Protein AF-A0A8J5NX43-F1 (afdb_monomer_lite)

pLDDT: mean 79.62, std 10.94, range [37.47, 91.88]

Structure (mmCIF, N/CA/C/O backbone):
data_AF-A0A8J5NX43-F1
#
_entry.id   AF-A0A8J5NX43-F1
#
loop_
_atom_site.group_PDB
_atom_site.id
_atom_site.type_symbol
_atom_site.label_atom_id
_atom_site.label_alt_id
_atom_site.label_comp_id
_atom_site.label_asym_id
_atom_site.label_entity_id
_atom_site.label_seq_id
_atom_site.pdbx_PDB_ins_code
_atom_site.Cartn_x
_atom_site.Cartn_y
_atom_site.Cartn_z
_atom_site.occupancy
_atom_site.B_iso_or_equiv
_atom_site.auth_seq_id
_atom_site.auth_comp_id
_atom_site.auth_asym_id
_atom_site.auth_atom_id
_atom_site.pdbx_PDB_model_num
ATOM 1 N N . MET A 1 1 ? 2.832 -13.427 3.581 1.00 41.09 1 MET A N 1
ATOM 2 C CA . MET A 1 1 ? 4.099 -12.785 3.990 1.00 41.09 1 MET A CA 1
ATOM 3 C C . MET A 1 1 ? 3.907 -12.261 5.401 1.00 41.09 1 MET A C 1
ATOM 5 O O . MET A 1 1 ? 3.086 -11.372 5.586 1.00 41.09 1 MET A O 1
ATOM 9 N N . GLU A 1 2 ? 4.568 -12.857 6.391 1.00 37.47 2 GLU A N 1
ATOM 10 C CA . GLU A 1 2 ? 4.530 -12.364 7.774 1.00 37.47 2 GLU A CA 1
ATOM 11 C C . GLU A 1 2 ? 5.361 -11.079 7.890 1.00 37.47 2 GLU A C 1
ATOM 13 O O . GLU A 1 2 ? 6.464 -10.986 7.347 1.00 37.47 2 GLU A O 1
ATOM 18 N N . ILE A 1 3 ? 4.819 -10.060 8.555 1.00 51.72 3 ILE A N 1
ATOM 19 C CA . ILE A 1 3 ? 5.351 -8.694 8.499 1.00 51.72 3 ILE A CA 1
ATOM 20 C C . ILE A 1 3 ? 6.399 -8.468 9.603 1.00 51.72 3 ILE A C 1
ATOM 22 O O . ILE A 1 3 ? 6.153 -7.776 10.588 1.00 51.72 3 ILE A O 1
ATOM 26 N N . HIS A 1 4 ? 7.598 -9.025 9.434 1.00 51.19 4 HIS A N 1
ATOM 27 C CA . HIS A 1 4 ? 8.738 -8.815 10.338 1.00 51.19 4 HIS A CA 1
ATOM 28 C C . HIS A 1 4 ? 9.629 -7.663 9.837 1.00 51.19 4 HIS A C 1
ATOM 30 O O . HIS A 1 4 ? 10.668 -7.880 9.217 1.00 51.19 4 HIS A O 1
ATOM 36 N N . GLY A 1 5 ? 9.203 -6.412 10.057 1.00 64.56 5 GLY A N 1
ATOM 37 C CA . GLY A 1 5 ? 9.893 -5.219 9.544 1.00 64.56 5 GLY A CA 1
ATOM 38 C C . GLY A 1 5 ? 10.237 -4.181 10.616 1.00 64.56 5 GLY A C 1
ATOM 39 O O . GLY A 1 5 ? 9.455 -3.929 11.532 1.00 64.56 5 GLY A O 1
ATOM 40 N N . ARG A 1 6 ? 11.378 -3.491 10.459 1.00 66.12 6 ARG A N 1
ATOM 41 C CA . ARG A 1 6 ? 11.800 -2.368 11.330 1.00 66.12 6 ARG A CA 1
ATOM 42 C C . ARG A 1 6 ? 10.725 -1.274 11.444 1.00 66.12 6 ARG A C 1
ATOM 44 O O . ARG A 1 6 ? 10.571 -0.682 12.508 1.00 66.12 6 ARG A O 1
ATOM 51 N N . ASN A 1 7 ? 9.966 -1.036 10.370 1.00 78.00 7 ASN A N 1
ATOM 52 C CA . ASN A 1 7 ? 8.863 -0.072 10.346 1.00 78.00 7 ASN A CA 1
ATOM 53 C C . ASN A 1 7 ? 7.735 -0.454 11.324 1.00 78.00 7 ASN A C 1
ATOM 55 O O . ASN A 1 7 ? 7.305 0.382 12.120 1.00 78.00 7 ASN A O 1
ATOM 59 N N . VAL A 1 8 ? 7.325 -1.728 11.314 1.00 75.00 8 VAL A N 1
ATOM 60 C CA . VAL A 1 8 ? 6.289 -2.272 12.207 1.00 75.00 8 VAL A CA 1
ATOM 61 C C . VAL A 1 8 ? 6.719 -2.133 13.664 1.00 75.00 8 VAL A C 1
ATOM 63 O O . VAL A 1 8 ? 5.972 -1.578 14.465 1.00 75.00 8 VAL A O 1
ATOM 66 N N . ALA A 1 9 ? 7.950 -2.537 13.995 1.00 78.25 9 ALA A N 1
ATOM 67 C CA . ALA A 1 9 ? 8.476 -2.443 15.358 1.00 78.25 9 ALA A CA 1
ATOM 68 C C . ALA A 1 9 ? 8.508 -0.993 15.881 1.00 78.25 9 ALA A C 1
ATOM 70 O O . ALA A 1 9 ? 8.048 -0.709 16.986 1.00 78.25 9 ALA A O 1
ATOM 71 N N . GLN A 1 10 ? 8.982 -0.042 15.068 1.00 79.88 10 GLN A N 1
ATOM 72 C CA . GLN A 1 10 ? 9.001 1.375 15.449 1.00 79.88 10 GLN A CA 1
ATOM 73 C C . GLN A 1 10 ? 7.596 1.963 15.614 1.00 79.88 10 GLN A C 1
ATOM 75 O O . GLN A 1 10 ? 7.370 2.803 16.488 1.00 79.88 10 GLN A O 1
ATOM 80 N N . LYS A 1 11 ? 6.641 1.565 14.765 1.00 81.06 11 LYS A N 1
ATOM 81 C CA . LYS A 1 11 ? 5.255 2.026 14.884 1.00 81.06 11 LYS A CA 1
ATOM 82 C C . LYS A 1 11 ? 4.579 1.431 16.119 1.00 81.06 11 LYS A C 1
ATOM 84 O O . LYS A 1 11 ? 3.919 2.182 16.831 1.00 81.06 11 LYS A O 1
ATOM 89 N N . ALA A 1 12 ? 4.809 0.154 16.416 1.00 81.94 12 ALA A N 1
ATOM 90 C CA . ALA A 1 12 ? 4.313 -0.496 17.625 1.00 81.94 12 ALA A CA 1
ATOM 91 C C . ALA A 1 12 ? 4.809 0.210 18.898 1.00 81.94 12 ALA A C 1
ATOM 93 O O . ALA A 1 12 ? 4.002 0.514 19.772 1.00 81.94 12 ALA A O 1
ATOM 94 N N . GLY A 1 13 ? 6.095 0.579 18.965 1.00 82.00 13 GLY A N 1
ATOM 95 C CA . GLY A 1 13 ? 6.635 1.356 20.088 1.00 82.00 13 GLY A CA 1
ATOM 96 C C . GLY A 1 13 ? 5.940 2.712 20.282 1.00 82.00 13 GLY A C 1
ATOM 97 O O . GLY A 1 13 ? 5.603 3.082 21.405 1.00 82.00 13 GLY A O 1
ATOM 98 N N . ARG A 1 14 ? 5.645 3.429 19.188 1.00 84.38 14 ARG A N 1
ATOM 99 C CA . ARG A 1 14 ? 4.878 4.690 19.244 1.00 84.38 14 ARG A CA 1
ATOM 100 C C . ARG A 1 14 ? 3.437 4.488 19.714 1.00 84.38 14 ARG A C 1
ATOM 102 O O . ARG A 1 14 ? 2.940 5.295 20.489 1.00 84.38 14 ARG A O 1
ATOM 109 N N . ILE A 1 15 ? 2.776 3.422 19.261 1.00 83.75 15 ILE A N 1
ATOM 110 C CA . ILE A 1 15 ? 1.408 3.090 19.685 1.00 83.75 15 ILE A CA 1
ATOM 111 C C . ILE A 1 15 ? 1.380 2.763 21.184 1.00 83.75 15 ILE A C 1
ATOM 113 O O . ILE A 1 15 ? 0.523 3.277 21.898 1.00 83.75 15 ILE A O 1
ATOM 117 N N . ALA A 1 16 ? 2.343 1.979 21.676 1.00 85.88 16 ALA A N 1
ATOM 118 C CA . ALA A 1 16 ? 2.457 1.661 23.098 1.00 85.88 16 ALA A CA 1
ATOM 119 C C . ALA A 1 16 ? 2.648 2.924 23.954 1.00 85.88 16 ALA A C 1
ATOM 121 O O . ALA A 1 16 ? 1.914 3.124 24.918 1.00 85.88 16 ALA A O 1
ATOM 122 N N . ALA A 1 17 ? 3.568 3.815 23.565 1.00 85.75 17 ALA A N 1
ATOM 123 C CA . ALA A 1 17 ? 3.777 5.085 24.260 1.00 85.75 17 ALA A CA 1
ATOM 124 C C . ALA A 1 17 ? 2.507 5.956 24.280 1.00 85.75 17 ALA A C 1
ATOM 126 O O . ALA A 1 17 ? 2.161 6.500 25.326 1.00 85.75 17 ALA A O 1
ATOM 127 N N . ASN A 1 18 ? 1.778 6.035 23.160 1.00 85.44 18 ASN A N 1
ATOM 128 C CA . ASN A 1 18 ? 0.516 6.775 23.079 1.00 85.44 18 ASN A CA 1
ATOM 129 C C . ASN A 1 18 ? -0.552 6.226 24.030 1.00 85.44 18 ASN A C 1
ATOM 131 O O . ASN A 1 18 ? -1.237 7.015 24.671 1.00 85.44 18 ASN A O 1
ATOM 135 N N . HIS A 1 19 ? -0.684 4.904 24.163 1.00 85.19 19 HIS A N 1
ATOM 136 C CA . HIS A 1 19 ? -1.631 4.322 25.119 1.00 85.19 19 HIS A CA 1
ATOM 137 C C . HIS A 1 19 ? -1.213 4.542 26.580 1.00 85.19 19 HIS A C 1
ATOM 139 O O . HIS A 1 19 ? -2.083 4.677 27.433 1.00 85.19 19 HIS A O 1
ATOM 145 N N . ILE A 1 20 ? 0.090 4.626 26.877 1.00 87.81 20 ILE A N 1
ATOM 146 C CA . ILE A 1 20 ? 0.575 4.944 28.231 1.00 87.81 20 ILE A CA 1
ATOM 147 C C . ILE A 1 20 ? 0.186 6.376 28.626 1.00 87.81 20 ILE A C 1
ATOM 149 O O . ILE A 1 20 ? -0.305 6.593 29.730 1.00 87.81 20 ILE A O 1
ATOM 153 N N . VAL A 1 21 ? 0.389 7.353 27.735 1.00 91.88 21 VAL A N 1
ATOM 154 C CA . VAL A 1 21 ? 0.105 8.773 28.031 1.00 91.88 21 VAL A CA 1
ATOM 155 C C . VAL A 1 21 ? -1.360 9.162 27.812 1.00 91.88 21 VAL A C 1
ATOM 157 O O . VAL A 1 21 ? -1.819 10.155 28.368 1.00 91.88 21 VAL A O 1
ATOM 160 N N . ASN A 1 22 ? -2.098 8.398 27.003 1.00 86.50 22 ASN A N 1
ATOM 161 C CA . ASN A 1 22 ? -3.510 8.616 26.704 1.00 86.50 22 ASN A CA 1
ATOM 162 C C . ASN A 1 22 ? -4.272 7.275 26.609 1.00 86.50 22 ASN A C 1
ATOM 164 O O . ASN A 1 22 ? -4.549 6.795 25.504 1.00 86.50 22 ASN A O 1
ATOM 168 N N . PRO A 1 23 ? -4.652 6.676 27.752 1.00 77.81 23 PRO A N 1
ATOM 169 C CA . PRO A 1 23 ? -5.294 5.357 27.803 1.00 77.81 23 PRO A CA 1
ATOM 170 C C . PRO A 1 23 ? -6.650 5.262 27.084 1.00 77.81 23 PRO A C 1
ATOM 172 O O . PRO A 1 23 ? -7.088 4.165 26.753 1.00 77.81 23 PRO A O 1
ATOM 175 N N . GLY A 1 24 ? -7.314 6.397 26.828 1.00 80.19 24 GLY A N 1
ATOM 176 C CA . GLY A 1 24 ? -8.569 6.480 26.066 1.00 80.19 24 GLY A CA 1
ATOM 177 C C . GLY A 1 24 ? -8.393 6.880 24.596 1.00 80.19 24 GLY A C 1
ATOM 178 O O . GLY A 1 24 ? -9.377 7.145 23.905 1.00 80.19 24 GLY A O 1
ATOM 179 N N . GLY A 1 25 ? -7.151 6.990 24.114 1.00 77.12 25 GLY A N 1
ATOM 180 C CA . GLY A 1 25 ? -6.845 7.384 22.744 1.00 77.12 25 GLY A CA 1
ATOM 181 C C . GLY A 1 25 ? -7.311 6.356 21.713 1.00 77.12 25 GLY A C 1
ATOM 182 O O . GLY A 1 25 ? -7.273 5.149 21.942 1.00 77.12 25 GLY A O 1
ATOM 183 N N . LYS A 1 26 ? -7.727 6.829 20.533 1.00 75.12 26 LYS A N 1
ATOM 184 C CA . LYS A 1 26 ? -8.055 5.941 19.410 1.00 75.12 26 LYS A CA 1
ATOM 185 C C . LYS A 1 26 ? -6.794 5.219 18.937 1.00 75.12 26 LYS A C 1
ATOM 187 O O . LYS A 1 26 ? -5.765 5.854 18.708 1.00 75.12 26 LYS A O 1
ATOM 192 N N . THR A 1 27 ? -6.896 3.911 18.728 1.00 70.44 27 THR A N 1
ATOM 193 C CA . THR A 1 27 ? -5.813 3.122 18.140 1.00 70.44 27 THR A CA 1
ATOM 194 C C . THR A 1 27 ? -5.533 3.603 16.716 1.00 70.44 27 THR A C 1
ATOM 196 O O . THR A 1 27 ? -6.426 3.646 15.870 1.00 70.44 27 THR A O 1
ATOM 199 N N . GLU A 1 28 ? -4.284 3.976 16.436 1.00 71.56 28 GLU A N 1
ATOM 200 C CA . GLU A 1 28 ? -3.884 4.355 15.084 1.00 71.56 28 GLU A CA 1
ATOM 201 C C . GLU A 1 28 ? -3.716 3.115 14.201 1.00 71.56 28 GLU A C 1
ATOM 203 O O . GLU A 1 28 ? -2.790 2.321 14.387 1.00 71.56 28 GLU A O 1
ATOM 208 N N . HIS A 1 29 ? -4.553 3.004 13.172 1.00 72.75 29 HIS A N 1
ATOM 209 C CA . HIS A 1 29 ? -4.285 2.106 12.056 1.00 72.75 29 HIS A CA 1
ATOM 210 C C . HIS A 1 29 ? -3.061 2.594 11.275 1.00 72.75 29 HIS A C 1
ATOM 212 O O . HIS A 1 29 ? -2.875 3.794 11.050 1.00 72.75 29 HIS A O 1
ATOM 218 N N . PHE A 1 30 ? -2.213 1.661 10.846 1.00 79.44 30 PHE A N 1
ATOM 219 C CA . PHE A 1 30 ? -1.045 1.978 10.037 1.00 79.44 30 PHE A CA 1
ATOM 220 C C . PHE A 1 30 ? -0.915 1.015 8.864 1.00 79.44 30 PHE A C 1
ATOM 222 O O . PHE A 1 30 ? -1.269 -0.158 8.961 1.00 79.44 30 PHE A O 1
ATOM 229 N N . ILE A 1 31 ? -0.385 1.534 7.760 1.00 84.38 31 ILE A N 1
ATOM 230 C CA . ILE A 1 31 ? -0.067 0.747 6.576 1.00 84.38 31 ILE A CA 1
ATOM 231 C C . ILE A 1 31 ? 1.342 0.180 6.772 1.00 84.38 31 ILE A C 1
ATOM 233 O O . ILE A 1 31 ? 2.290 0.965 6.873 1.00 84.38 31 ILE A O 1
ATOM 237 N N . PRO A 1 32 ? 1.510 -1.148 6.873 1.00 84.25 32 PRO A N 1
ATOM 238 C CA . PRO A 1 32 ? 2.827 -1.737 7.040 1.00 84.25 32 PRO A CA 1
ATOM 239 C C . PRO A 1 32 ? 3.663 -1.522 5.781 1.00 84.25 32 PRO A C 1
ATOM 241 O O . PRO A 1 32 ? 3.159 -1.653 4.668 1.00 84.25 32 PRO A O 1
ATOM 244 N N . ILE A 1 33 ? 4.940 -1.192 5.976 1.00 84.75 33 ILE A N 1
ATOM 245 C CA . ILE A 1 33 ? 5.912 -0.961 4.904 1.00 84.75 33 ILE A CA 1
ATOM 246 C C . ILE A 1 33 ? 7.065 -1.951 5.048 1.00 84.75 33 ILE A C 1
ATOM 248 O O . ILE A 1 33 ? 7.608 -2.135 6.141 1.00 84.75 33 ILE A O 1
ATOM 252 N N . PHE A 1 34 ? 7.460 -2.545 3.927 1.00 83.50 34 PHE A N 1
ATOM 253 C CA . PHE A 1 34 ? 8.570 -3.479 3.822 1.00 83.50 34 PHE A CA 1
ATOM 254 C C . PHE A 1 34 ? 9.462 -3.133 2.625 1.00 83.50 34 PHE A C 1
ATOM 256 O O . PHE A 1 34 ? 8.991 -2.612 1.615 1.00 83.50 34 PHE A O 1
ATOM 263 N N . TRP A 1 35 ? 10.756 -3.433 2.730 1.00 81.50 35 TRP A N 1
ATOM 264 C CA . TRP A 1 35 ? 11.696 -3.332 1.619 1.00 81.50 35 TRP A CA 1
ATOM 265 C C . TRP A 1 35 ? 12.712 -4.472 1.668 1.00 81.50 35 TRP A C 1
ATOM 267 O O . TRP A 1 35 ? 13.053 -4.970 2.740 1.00 81.50 35 TRP A O 1
ATOM 277 N N . SER A 1 36 ? 13.216 -4.866 0.502 1.00 79.00 36 SER A N 1
ATOM 278 C CA . SER A 1 36 ? 14.300 -5.839 0.360 1.00 79.00 36 SER A CA 1
ATOM 279 C C . SER A 1 36 ? 15.224 -5.434 -0.786 1.00 79.00 36 SER A C 1
ATOM 281 O O . SER A 1 36 ? 14.785 -4.805 -1.746 1.00 79.00 36 SER A O 1
ATOM 283 N N . ALA A 1 37 ? 16.507 -5.787 -0.677 1.00 78.38 37 ALA A N 1
ATOM 284 C CA . ALA A 1 37 ? 17.544 -5.472 -1.664 1.00 78.38 37 ALA A CA 1
ATOM 285 C C . ALA A 1 37 ? 18.245 -6.723 -2.233 1.00 78.38 37 ALA A C 1
ATOM 287 O O . ALA A 1 37 ? 19.250 -6.606 -2.922 1.00 78.38 37 ALA A O 1
ATOM 288 N N . SER A 1 38 ? 17.739 -7.931 -1.951 1.00 65.56 38 SER A N 1
ATOM 289 C CA . SER A 1 38 ? 18.469 -9.180 -2.233 1.00 65.56 38 SER A CA 1
ATOM 290 C C . SER A 1 38 ? 18.556 -9.569 -3.718 1.00 65.56 38 SER A C 1
ATOM 292 O O . SER A 1 38 ? 19.350 -10.443 -4.055 1.00 65.56 38 SER A O 1
ATOM 294 N N . ARG A 1 39 ? 17.736 -8.981 -4.599 1.00 62.28 39 ARG A N 1
ATOM 295 C CA . ARG A 1 39 ? 17.764 -9.229 -6.060 1.00 62.28 39 ARG A CA 1
ATOM 296 C C . ARG A 1 39 ? 17.412 -7.983 -6.864 1.00 62.28 39 ARG A C 1
ATOM 298 O O . ARG A 1 39 ? 18.053 -7.684 -7.859 1.00 62.28 39 ARG A O 1
ATOM 305 N N . ALA A 1 40 ? 16.424 -7.241 -6.388 1.00 67.75 40 ALA A N 1
ATOM 306 C CA . ALA A 1 40 ? 16.090 -5.901 -6.837 1.00 67.75 40 ALA A CA 1
ATOM 307 C C . ALA A 1 40 ? 15.619 -5.092 -5.624 1.00 67.75 40 ALA A C 1
ATOM 309 O O . ALA A 1 40 ? 15.262 -5.685 -4.602 1.00 67.75 40 ALA A O 1
ATOM 310 N N . GLN A 1 41 ? 15.627 -3.759 -5.721 1.00 78.25 41 GLN A N 1
ATOM 311 C CA . GLN A 1 41 ? 15.090 -2.884 -4.676 1.00 78.25 41 GLN A CA 1
ATOM 312 C C . GLN A 1 41 ? 13.558 -2.974 -4.641 1.00 78.25 41 GLN A C 1
ATOM 314 O O . GLN A 1 41 ? 12.857 -2.118 -5.179 1.00 78.25 41 GLN A O 1
ATOM 319 N N . LEU A 1 42 ? 13.046 -4.038 -4.027 1.00 82.94 42 LEU A N 1
ATOM 320 C CA . LEU A 1 42 ? 11.622 -4.269 -3.848 1.00 82.94 42 LEU A CA 1
ATOM 321 C C . LEU A 1 42 ? 11.121 -3.418 -2.683 1.00 82.94 42 LEU A C 1
ATOM 323 O O . LEU A 1 42 ? 11.659 -3.495 -1.576 1.00 82.94 42 LEU A O 1
ATOM 327 N N . ARG A 1 43 ? 10.060 -2.650 -2.918 1.00 87.62 43 ARG A N 1
ATOM 328 C CA . ARG A 1 43 ? 9.338 -1.888 -1.893 1.00 87.62 43 ARG A CA 1
ATOM 329 C C . ARG A 1 43 ? 7.895 -2.357 -1.856 1.00 87.62 43 ARG A C 1
ATOM 331 O O . ARG A 1 43 ? 7.296 -2.561 -2.905 1.00 87.62 43 ARG A O 1
ATOM 338 N N . TYR A 1 44 ? 7.337 -2.514 -0.665 1.00 85.81 44 TYR A N 1
ATOM 339 C CA . TYR A 1 44 ? 5.996 -3.048 -0.460 1.00 85.81 44 TYR A CA 1
ATOM 340 C C . TYR A 1 44 ? 5.256 -2.259 0.623 1.00 85.81 44 TYR A C 1
ATOM 342 O O . TYR A 1 44 ? 5.847 -1.902 1.646 1.00 85.81 44 TYR A O 1
ATOM 350 N N . CYS A 1 45 ? 3.964 -2.006 0.417 1.00 86.69 45 CYS A N 1
ATOM 351 C CA . CYS A 1 45 ? 3.078 -1.434 1.424 1.00 86.69 45 CYS A CA 1
ATOM 352 C C . CYS A 1 45 ? 1.700 -2.112 1.436 1.00 86.69 45 CYS A C 1
ATOM 354 O O . CYS A 1 45 ? 1.210 -2.567 0.406 1.00 86.69 45 CYS A O 1
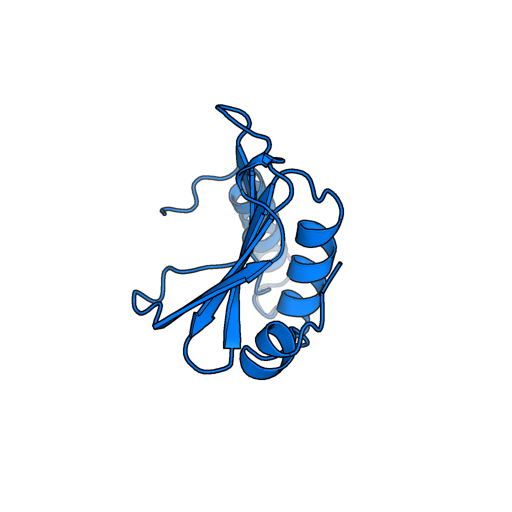ATOM 356 N N . GLY A 1 46 ? 1.069 -2.163 2.610 1.00 83.38 46 GLY A N 1
ATOM 357 C CA . GLY A 1 46 ? -0.264 -2.749 2.787 1.00 83.38 46 GLY A CA 1
ATOM 358 C C . GLY A 1 46 ? -0.237 -4.179 3.315 1.00 83.38 46 GLY A C 1
ATOM 359 O O . GLY A 1 46 ? 0.816 -4.745 3.601 1.00 83.38 46 GLY A O 1
ATOM 360 N N . ASN A 1 47 ? -1.410 -4.768 3.513 1.00 77.44 47 ASN A N 1
ATOM 361 C CA . ASN A 1 47 ? -1.529 -6.062 4.175 1.00 77.44 47 ASN A CA 1
ATOM 362 C C . ASN A 1 47 ? -2.396 -7.021 3.355 1.00 77.44 47 ASN A C 1
ATOM 364 O O . ASN A 1 47 ? -3.597 -6.812 3.224 1.00 77.44 47 ASN A O 1
ATOM 368 N N . THR A 1 48 ? -1.793 -8.106 2.866 1.00 63.97 48 THR A N 1
ATOM 369 C CA . THR A 1 48 ? -2.495 -9.191 2.166 1.00 63.97 48 THR A CA 1
ATOM 370 C C . THR A 1 48 ? -2.895 -10.349 3.088 1.00 63.97 48 THR A C 1
ATOM 372 O O . THR A 1 48 ? -3.243 -11.416 2.598 1.00 63.97 48 THR A O 1
ATOM 375 N N . MET A 1 49 ? -2.818 -10.202 4.419 1.00 56.28 49 MET A N 1
ATOM 376 C CA . MET A 1 49 ? -3.215 -11.253 5.373 1.00 56.28 49 MET A CA 1
ATOM 377 C C . MET A 1 49 ? -4.715 -11.582 5.350 1.00 56.28 49 MET A C 1
ATOM 379 O O . MET A 1 49 ? -5.125 -12.564 5.960 1.00 56.28 49 MET A O 1
ATOM 383 N N . ALA A 1 50 ? -5.532 -10.816 4.626 1.00 50.78 50 ALA A N 1
ATOM 384 C CA . ALA A 1 50 ? -6.813 -11.314 4.151 1.00 50.78 50 ALA A CA 1
ATOM 385 C C . ALA A 1 50 ? -6.527 -12.279 2.990 1.00 50.78 50 ALA A C 1
ATOM 387 O O . ALA A 1 50 ? -6.280 -11.841 1.874 1.00 50.78 50 ALA A O 1
ATOM 388 N N . SER A 1 51 ? -6.514 -13.578 3.283 1.00 49.09 51 SER A N 1
ATOM 389 C CA . SER A 1 51 ? -6.091 -14.730 2.465 1.00 49.09 51 SER A CA 1
ATOM 390 C C . SER A 1 51 ? -6.775 -14.916 1.098 1.00 49.09 51 SER A C 1
ATOM 392 O O . SER A 1 51 ? -6.676 -15.988 0.508 1.00 49.09 51 SER A O 1
ATOM 394 N N . VAL A 1 52 ? -7.484 -13.909 0.599 1.00 55.56 52 VAL A N 1
ATOM 395 C CA . VAL A 1 52 ? -8.234 -13.926 -0.652 1.00 55.56 52 VAL A CA 1
ATOM 396 C C . VAL A 1 52 ? -7.765 -12.727 -1.471 1.00 55.56 52 VAL A C 1
ATOM 398 O O . VAL A 1 52 ? -8.246 -11.607 -1.310 1.00 55.56 52 VAL A O 1
ATOM 401 N N . LEU A 1 53 ? -6.724 -12.963 -2.267 1.00 65.00 53 LEU A N 1
ATOM 402 C CA . LEU A 1 53 ? -6.310 -12.071 -3.341 1.00 65.00 53 LEU A CA 1
ATOM 403 C C . LEU A 1 53 ? -7.015 -12.543 -4.602 1.00 65.00 53 LEU A C 1
ATOM 405 O O . LEU A 1 53 ? -6.672 -13.599 -5.129 1.00 65.00 53 LEU A O 1
ATOM 409 N N . ASP A 1 54 ? -7.981 -11.767 -5.075 1.00 69.62 54 ASP A N 1
ATOM 410 C CA . ASP A 1 54 ? -8.735 -12.125 -6.277 1.00 69.62 54 ASP A CA 1
ATOM 411 C C . ASP A 1 54 ? -7.983 -11.696 -7.537 1.00 69.62 54 ASP A C 1
ATOM 413 O O . ASP A 1 54 ? -8.019 -12.371 -8.568 1.00 69.62 54 ASP A O 1
ATOM 417 N N . HIS A 1 55 ? -7.284 -10.556 -7.461 1.00 77.12 55 HIS A N 1
ATOM 418 C CA . HIS A 1 55 ? -6.747 -9.891 -8.640 1.00 77.12 55 HIS A CA 1
ATOM 419 C C . HIS A 1 55 ? -5.393 -9.217 -8.399 1.00 77.12 55 HIS A C 1
ATOM 421 O O . HIS A 1 55 ? -5.145 -8.585 -7.368 1.00 77.12 55 HIS A O 1
ATOM 427 N N . LEU A 1 56 ? -4.537 -9.306 -9.417 1.00 85.06 56 LEU A N 1
ATOM 428 C CA . LEU A 1 56 ? -3.253 -8.623 -9.509 1.00 85.06 56 LEU A CA 1
ATOM 429 C C . LEU A 1 56 ? -3.280 -7.692 -10.724 1.00 85.06 56 LEU A C 1
ATOM 431 O O . LEU A 1 56 ? -3.526 -8.149 -11.839 1.00 85.06 56 LEU A O 1
ATOM 435 N N . VAL A 1 57 ? -3.007 -6.404 -10.518 1.00 87.31 57 VAL A N 1
ATOM 436 C CA . VAL A 1 57 ? -2.819 -5.435 -11.609 1.00 87.31 57 VAL A CA 1
ATOM 437 C C . VAL A 1 57 ? -1.339 -5.085 -11.690 1.00 87.31 57 VAL A C 1
ATOM 439 O O . VAL A 1 57 ? -0.757 -4.628 -10.707 1.00 87.31 57 VAL A O 1
ATOM 442 N N . LEU A 1 58 ? -0.727 -5.328 -12.849 1.00 87.50 58 LEU A N 1
ATOM 443 C CA . LEU A 1 58 ? 0.678 -5.029 -13.115 1.00 87.50 58 LEU A CA 1
ATOM 444 C C . LEU A 1 58 ? 0.785 -3.811 -14.029 1.00 87.50 58 LEU A C 1
ATOM 446 O O . LEU A 1 58 ? 0.205 -3.789 -15.111 1.00 87.50 58 LEU A O 1
ATOM 450 N N . GLU A 1 59 ? 1.570 -2.829 -13.606 1.00 86.12 59 GLU A N 1
ATOM 451 C CA . GLU A 1 59 ? 1.944 -1.666 -14.401 1.00 86.12 59 GLU A CA 1
ATOM 452 C C . GLU A 1 59 ? 3.458 -1.682 -14.651 1.00 86.12 59 GLU A C 1
ATOM 454 O O . GLU A 1 59 ? 4.249 -1.799 -13.714 1.00 86.12 59 GLU A O 1
ATOM 459 N N . GLY A 1 60 ? 3.872 -1.517 -15.909 1.00 83.19 60 GLY A N 1
ATOM 460 C CA . GLY A 1 60 ? 5.279 -1.422 -16.302 1.00 83.19 60 GLY A CA 1
ATOM 461 C C . GLY A 1 60 ? 5.832 -2.689 -16.951 1.00 83.19 60 GLY A C 1
ATOM 462 O O . GLY A 1 60 ? 5.086 -3.517 -17.469 1.00 83.19 60 GLY A O 1
ATOM 463 N N . ASN A 1 61 ? 7.161 -2.812 -16.957 1.00 77.81 61 ASN A N 1
ATOM 464 C CA . ASN A 1 61 ? 7.871 -3.875 -17.664 1.00 77.81 61 ASN A CA 1
ATOM 465 C C . ASN A 1 61 ? 8.752 -4.680 -16.700 1.00 77.81 61 ASN A C 1
ATOM 467 O O . ASN A 1 61 ? 9.617 -4.128 -16.016 1.00 77.81 61 ASN A O 1
ATOM 471 N N . LEU A 1 62 ? 8.550 -6.000 -16.689 1.00 74.31 62 LEU A N 1
ATOM 472 C CA . LEU A 1 62 ? 9.359 -6.947 -15.920 1.00 74.31 62 LEU A CA 1
ATOM 473 C C . LEU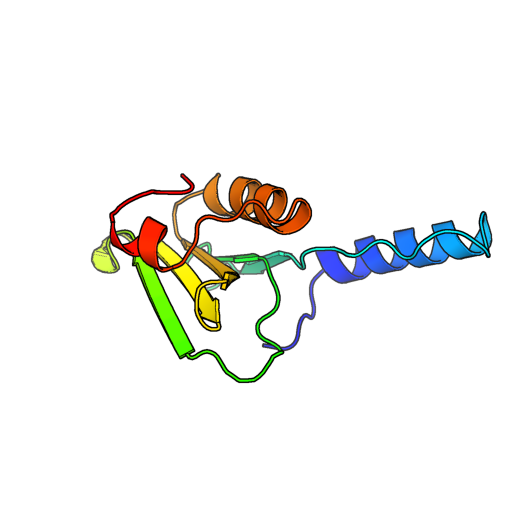 A 1 62 ? 10.822 -6.965 -16.383 1.00 74.31 62 LEU A C 1
ATOM 475 O O . LEU A 1 62 ? 11.710 -7.107 -15.547 1.00 74.31 62 LEU A O 1
ATOM 479 N N . ALA A 1 63 ? 11.081 -6.781 -17.683 1.00 77.75 63 ALA A N 1
ATOM 480 C CA . ALA A 1 63 ? 12.435 -6.809 -18.236 1.00 77.75 63 ALA A CA 1
ATOM 481 C C . ALA A 1 63 ? 13.304 -5.646 -17.725 1.00 77.75 63 ALA A C 1
ATOM 483 O O . ALA A 1 63 ? 14.497 -5.822 -17.491 1.00 77.75 63 ALA A O 1
ATOM 484 N N . ASP A 1 64 ? 12.690 -4.486 -17.478 1.00 77.69 64 ASP A N 1
ATOM 485 C CA . ASP A 1 64 ? 13.393 -3.268 -17.060 1.00 77.69 64 ASP A CA 1
ATOM 486 C C . ASP A 1 64 ? 13.463 -3.101 -15.533 1.00 77.69 64 ASP A C 1
ATOM 488 O O . ASP A 1 64 ? 13.964 -2.088 -15.045 1.00 77.69 64 ASP A O 1
ATOM 492 N N . ASN A 1 65 ? 12.928 -4.057 -14.755 1.00 73.50 65 ASN A N 1
ATOM 493 C CA . ASN A 1 65 ? 12.753 -3.954 -13.297 1.00 73.50 65 ASN A CA 1
ATOM 494 C C . ASN A 1 65 ? 12.032 -2.665 -12.840 1.00 73.50 65 ASN A C 1
ATOM 496 O O . ASN A 1 65 ? 12.200 -2.232 -11.699 1.00 73.50 65 ASN A O 1
ATOM 500 N N . LYS A 1 66 ? 11.229 -2.057 -13.722 1.00 83.81 66 LYS A N 1
ATOM 501 C CA . LYS A 1 66 ? 10.421 -0.858 -13.467 1.00 83.81 66 LYS A CA 1
ATOM 502 C C . LYS A 1 66 ? 8.957 -1.253 -13.490 1.00 83.81 66 LYS A C 1
ATOM 504 O O . LYS A 1 66 ? 8.291 -1.152 -14.523 1.00 83.81 66 LYS A O 1
ATOM 509 N N . LEU A 1 67 ? 8.474 -1.723 -12.348 1.00 85.88 67 LEU A N 1
ATOM 510 C CA . LEU A 1 67 ? 7.126 -2.258 -12.226 1.00 85.88 67 LEU A CA 1
ATOM 511 C C . LEU A 1 67 ? 6.448 -1.811 -10.943 1.00 85.88 67 LEU A C 1
ATOM 513 O O . LEU A 1 67 ? 7.100 -1.564 -9.925 1.00 85.88 67 LEU A O 1
ATOM 517 N N . VAL A 1 68 ? 5.125 -1.785 -11.001 1.00 89.06 68 VAL A N 1
ATOM 518 C CA . VAL A 1 68 ? 4.239 -1.670 -9.852 1.00 89.06 68 VAL A CA 1
ATOM 519 C C . VAL A 1 68 ? 3.205 -2.787 -9.942 1.00 89.06 68 VAL A C 1
ATOM 521 O O . VAL A 1 68 ? 2.636 -3.046 -10.997 1.00 89.06 68 VAL A O 1
ATOM 524 N N . ALA A 1 69 ? 2.989 -3.474 -8.835 1.00 88.69 69 ALA A N 1
ATOM 525 C CA . ALA A 1 69 ? 2.067 -4.579 -8.683 1.00 88.69 69 ALA A CA 1
ATOM 526 C C . ALA A 1 69 ? 1.052 -4.209 -7.605 1.00 88.69 69 ALA A C 1
ATOM 528 O O . ALA A 1 69 ? 1.407 -4.079 -6.433 1.00 88.69 69 ALA A O 1
ATOM 529 N N . TYR A 1 70 ? -0.203 -4.033 -8.001 1.00 88.88 70 TYR A N 1
ATOM 530 C CA . TYR A 1 70 ? -1.307 -3.735 -7.099 1.00 88.88 70 TYR A CA 1
ATOM 531 C C . TYR A 1 70 ? -2.076 -5.011 -6.787 1.00 88.88 70 TYR A C 1
ATOM 533 O O . TYR A 1 70 ? -2.605 -5.683 -7.674 1.00 88.88 70 TYR A O 1
ATOM 541 N N . TYR A 1 71 ? -2.150 -5.325 -5.503 1.00 88.19 71 TYR A N 1
ATOM 542 C CA . TYR A 1 71 ? -2.905 -6.442 -4.968 1.00 88.19 71 TYR A CA 1
ATOM 543 C C . TYR A 1 71 ? -4.306 -5.958 -4.614 1.00 88.19 71 TYR A C 1
ATOM 545 O O . TYR A 1 71 ? -4.463 -5.083 -3.756 1.00 88.19 71 TYR A O 1
ATOM 553 N N . CYS A 1 72 ? -5.313 -6.519 -5.278 1.00 86.38 72 CYS A N 1
ATOM 554 C CA . CYS A 1 72 ? -6.698 -6.097 -5.135 1.00 86.38 72 CYS A CA 1
ATOM 555 C C . CYS A 1 72 ? -7.562 -7.225 -4.569 1.00 86.38 72 CYS A C 1
ATOM 557 O O . CYS A 1 72 ? -7.410 -8.392 -4.938 1.00 86.38 72 CYS A O 1
ATOM 559 N N . LYS A 1 73 ? -8.500 -6.838 -3.708 1.00 86.00 73 LYS A N 1
ATOM 560 C CA . LYS A 1 73 ? -9.652 -7.643 -3.314 1.00 86.00 73 LYS A CA 1
ATOM 561 C C . LYS A 1 73 ? -10.894 -6.950 -3.863 1.00 86.00 73 LYS A C 1
ATOM 563 O O . LYS A 1 73 ? -11.112 -5.776 -3.554 1.00 86.00 73 LYS A O 1
ATOM 568 N N . ASP A 1 74 ? -11.655 -7.638 -4.706 1.00 85.75 74 ASP A N 1
ATOM 569 C CA . ASP A 1 74 ? -12.738 -7.038 -5.496 1.00 85.75 74 ASP A CA 1
ATOM 570 C C . ASP A 1 74 ? -12.274 -5.783 -6.276 1.00 85.75 74 ASP A C 1
ATOM 572 O O . ASP A 1 74 ? -11.451 -5.884 -7.191 1.00 85.75 74 ASP A O 1
ATOM 576 N N . GLU A 1 75 ? -12.778 -4.595 -5.918 1.00 87.88 75 GLU A N 1
ATOM 577 C CA . GLU A 1 75 ? -12.378 -3.292 -6.477 1.00 87.88 75 GLU A CA 1
ATOM 578 C C . GLU A 1 75 ? -11.384 -2.517 -5.595 1.00 87.88 75 GLU A C 1
ATOM 580 O O . GLU A 1 75 ? -10.931 -1.443 -5.986 1.00 87.88 75 GLU A O 1
ATOM 585 N N . THR A 1 76 ? -11.018 -3.042 -4.421 1.00 86.31 76 THR A N 1
ATOM 586 C CA . THR A 1 76 ? -10.189 -2.335 -3.435 1.00 86.31 76 THR A CA 1
ATOM 587 C C . THR A 1 76 ? -8.736 -2.791 -3.477 1.00 86.31 76 THR A C 1
ATOM 589 O O . THR A 1 76 ? -8.441 -3.981 -3.359 1.00 86.31 76 THR A O 1
ATOM 592 N N . VAL A 1 77 ? -7.804 -1.839 -3.555 1.00 88.31 77 VAL A N 1
ATOM 593 C CA . VAL A 1 77 ? -6.366 -2.119 -3.443 1.00 88.31 77 VAL A CA 1
ATOM 594 C C . VAL A 1 77 ? -5.983 -2.305 -1.975 1.00 88.31 77 VAL A C 1
ATOM 596 O O . VAL A 1 77 ? -6.061 -1.369 -1.180 1.00 88.31 77 VAL A O 1
ATOM 599 N N . VAL A 1 78 ? -5.537 -3.509 -1.618 1.00 87.12 78 VAL A N 1
ATOM 600 C CA . VAL A 1 78 ? -5.177 -3.888 -0.237 1.00 87.12 78 VAL A CA 1
ATOM 601 C C . VAL A 1 78 ? -3.671 -3.855 0.020 1.00 87.12 78 VAL A C 1
ATOM 603 O O . VAL A 1 78 ? -3.231 -3.708 1.165 1.00 87.12 78 VAL A O 1
ATOM 606 N N . ALA A 1 79 ? -2.870 -3.982 -1.039 1.00 88.00 79 ALA A N 1
ATOM 607 C CA . ALA A 1 79 ? -1.423 -3.863 -0.969 1.00 88.00 79 ALA A CA 1
ATOM 608 C C . ALA A 1 79 ? -0.817 -3.473 -2.320 1.00 88.00 79 ALA A C 1
ATOM 610 O O . ALA A 1 79 ? -1.447 -3.593 -3.369 1.00 88.00 79 ALA A O 1
ATOM 611 N N . MET A 1 80 ? 0.433 -3.023 -2.294 1.00 89.81 80 MET A N 1
ATOM 612 C CA . MET A 1 80 ? 1.206 -2.708 -3.487 1.00 89.81 80 MET A CA 1
ATOM 613 C C . MET A 1 80 ? 2.671 -3.112 -3.298 1.00 89.81 80 MET A C 1
ATOM 615 O O . MET A 1 80 ? 3.237 -2.913 -2.223 1.00 89.81 80 MET A O 1
ATOM 619 N N . ALA A 1 81 ? 3.286 -3.656 -4.349 1.00 88.50 81 ALA A N 1
ATOM 620 C CA . ALA A 1 81 ? 4.729 -3.846 -4.465 1.00 88.50 81 ALA A CA 1
ATOM 621 C C . ALA A 1 81 ? 5.278 -3.088 -5.679 1.00 88.50 81 ALA A C 1
ATOM 623 O O . ALA A 1 81 ? 4.641 -3.056 -6.721 1.00 88.50 81 ALA A O 1
ATOM 624 N N . ASN A 1 82 ? 6.471 -2.509 -5.591 1.00 88.12 82 ASN A N 1
ATOM 625 C CA . ASN A 1 82 ? 7.152 -1.937 -6.750 1.00 88.12 82 ASN A CA 1
ATOM 626 C C . ASN A 1 82 ? 8.638 -2.266 -6.760 1.00 88.12 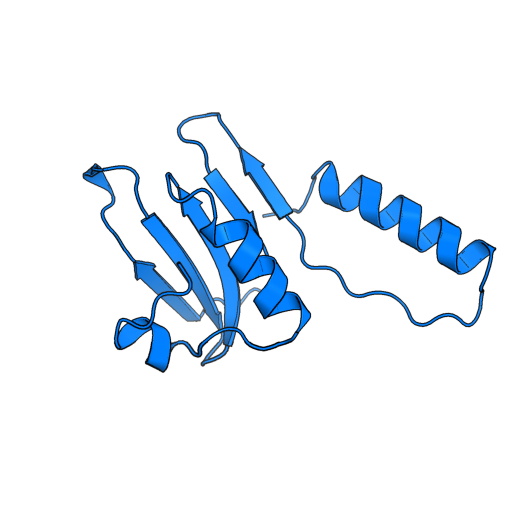82 ASN A C 1
ATOM 628 O O . ASN A 1 82 ? 9.245 -2.561 -5.727 1.00 88.12 82 ASN A O 1
ATOM 632 N N . MET A 1 83 ? 9.205 -2.161 -7.956 1.00 86.06 83 MET A N 1
ATOM 633 C CA . MET A 1 83 ? 10.636 -2.179 -8.217 1.00 86.06 83 MET A CA 1
ATOM 634 C C . MET A 1 83 ? 10.956 -1.010 -9.152 1.00 86.06 83 MET A C 1
ATOM 636 O O . MET A 1 83 ? 10.198 -0.735 -10.083 1.00 86.06 83 MET A O 1
ATOM 640 N N . GLY A 1 84 ? 12.043 -0.285 -8.878 1.00 79.44 84 GLY A N 1
ATOM 641 C CA . GLY A 1 84 ? 12.528 0.788 -9.757 1.00 79.44 84 GLY A CA 1
ATOM 642 C C . GLY A 1 84 ? 11.605 2.011 -9.894 1.00 79.44 84 GLY A C 1
ATOM 643 O O . GLY A 1 84 ? 11.801 2.805 -10.812 1.00 79.44 84 GLY A O 1
ATOM 644 N N . ARG A 1 85 ? 10.603 2.170 -9.011 1.00 79.88 85 ARG A N 1
ATOM 645 C CA . ARG A 1 85 ? 9.680 3.322 -8.958 1.00 79.88 85 ARG A CA 1
ATOM 646 C C . ARG A 1 85 ? 9.645 3.935 -7.556 1.00 79.88 85 ARG A C 1
ATOM 648 O O . ARG A 1 85 ? 8.730 3.699 -6.769 1.00 79.88 85 ARG A O 1
ATOM 655 N N . ASP A 1 86 ? 10.663 4.735 -7.248 1.00 72.50 86 ASP A N 1
ATOM 656 C CA . ASP A 1 86 ? 10.991 5.173 -5.885 1.00 72.50 86 ASP A CA 1
ATOM 657 C C . ASP A 1 86 ? 9.854 5.864 -5.115 1.00 72.50 86 ASP A C 1
ATOM 659 O O . ASP A 1 86 ? 9.729 5.661 -3.903 1.00 72.50 86 ASP A O 1
ATOM 663 N N . VAL A 1 87 ? 9.010 6.648 -5.792 1.00 83.19 87 VAL A N 1
ATOM 664 C CA . VAL A 1 87 ? 7.935 7.428 -5.148 1.00 83.19 87 VAL A CA 1
ATOM 665 C C . VAL A 1 87 ? 6.621 6.655 -4.987 1.00 83.19 87 VAL A C 1
ATOM 667 O O . VAL A 1 87 ? 5.828 6.984 -4.101 1.00 83.19 87 VAL A O 1
ATOM 670 N N . ALA A 1 88 ? 6.433 5.571 -5.750 1.00 85.81 88 ALA A N 1
ATOM 671 C CA . ALA A 1 88 ? 5.173 4.830 -5.823 1.00 85.81 88 ALA A CA 1
ATOM 672 C C . ALA A 1 88 ? 4.741 4.277 -4.457 1.00 85.81 88 ALA A C 1
ATOM 674 O O . ALA A 1 88 ? 3.562 4.322 -4.099 1.00 85.81 88 ALA A O 1
ATOM 675 N N . MET A 1 89 ? 5.699 3.777 -3.664 1.00 87.25 89 MET A N 1
ATOM 676 C CA . MET A 1 89 ? 5.435 3.229 -2.325 1.00 87.25 89 MET A CA 1
ATOM 677 C C . MET A 1 89 ? 4.921 4.300 -1.367 1.00 87.25 89 MET A C 1
ATOM 679 O O . MET A 1 89 ? 3.934 4.072 -0.669 1.00 87.25 89 MET A O 1
ATOM 683 N N . SER A 1 90 ? 5.576 5.460 -1.334 1.00 85.75 90 SER A N 1
ATOM 684 C CA . SER A 1 90 ? 5.228 6.546 -0.416 1.00 85.75 90 SER A CA 1
ATOM 685 C C . SER A 1 90 ? 3.866 7.151 -0.757 1.00 85.75 90 SER A C 1
ATOM 687 O O . SER A 1 90 ? 3.056 7.364 0.145 1.00 85.75 90 SER A O 1
ATOM 689 N N . GLN A 1 91 ? 3.582 7.360 -2.048 1.00 88.88 91 GLN A N 1
ATOM 690 C CA . GLN A 1 91 ? 2.277 7.840 -2.517 1.00 88.88 91 GLN A CA 1
ATOM 691 C C . GLN A 1 91 ? 1.168 6.832 -2.204 1.00 88.88 91 GLN A C 1
ATOM 693 O O . GLN A 1 91 ? 0.169 7.194 -1.583 1.00 88.88 91 GLN A O 1
ATOM 698 N N . SER A 1 92 ? 1.375 5.555 -2.539 1.00 88.56 92 SER A N 1
ATOM 699 C CA . SER A 1 92 ? 0.380 4.506 -2.283 1.00 88.56 92 SER A CA 1
ATOM 700 C C . SER A 1 92 ? 0.123 4.320 -0.789 1.00 88.56 92 SER A C 1
ATOM 702 O O . SER A 1 92 ? -1.025 4.226 -0.375 1.00 88.56 92 SER A O 1
ATOM 704 N N . ALA A 1 93 ? 1.161 4.347 0.055 1.00 86.69 93 ALA A N 1
ATOM 705 C CA . ALA A 1 93 ? 0.989 4.266 1.506 1.00 86.69 93 ALA A CA 1
ATOM 706 C C . ALA A 1 93 ? 0.184 5.456 2.065 1.00 86.69 93 ALA A C 1
ATOM 708 O O . ALA A 1 93 ? -0.629 5.278 2.975 1.00 86.69 93 ALA A O 1
ATOM 709 N N . GLY A 1 94 ? 0.379 6.658 1.512 1.00 87.81 94 GLY A N 1
ATOM 710 C CA . GLY A 1 94 ? -0.409 7.843 1.851 1.00 87.81 94 GLY A CA 1
ATOM 711 C C . GLY A 1 94 ? -1.876 7.703 1.446 1.00 87.81 94 GLY A C 1
ATOM 712 O O . GLY A 1 94 ? -2.758 7.896 2.280 1.00 87.81 94 GLY A O 1
ATOM 713 N N . LEU A 1 95 ? -2.136 7.307 0.198 1.00 88.75 95 LEU A N 1
ATOM 714 C CA . LEU A 1 95 ? -3.488 7.098 -0.327 1.00 88.75 95 LEU A CA 1
ATOM 715 C C . LEU A 1 95 ? -4.230 5.974 0.403 1.00 88.75 95 LEU A C 1
ATOM 717 O O . LEU A 1 95 ? -5.402 6.142 0.737 1.00 88.75 95 LEU A O 1
ATOM 721 N N . MET A 1 96 ? -3.547 4.873 0.727 1.00 87.50 96 MET A N 1
ATOM 722 C CA . MET A 1 96 ? -4.097 3.786 1.544 1.00 87.50 96 MET A CA 1
ATOM 723 C C . MET A 1 96 ? -4.473 4.275 2.946 1.00 87.50 96 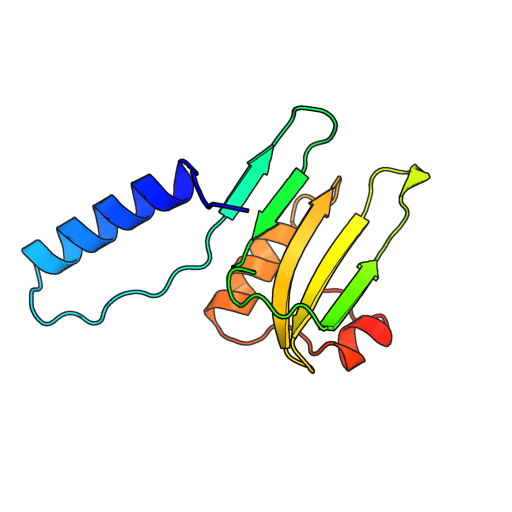MET A C 1
ATOM 725 O O . MET A 1 96 ? -5.522 3.906 3.460 1.00 87.50 96 MET A O 1
ATOM 729 N N . ARG A 1 97 ? -3.670 5.156 3.561 1.00 84.88 97 ARG A N 1
ATOM 730 C CA . ARG A 1 97 ? -3.979 5.717 4.888 1.00 84.88 97 ARG A CA 1
ATOM 731 C C . ARG A 1 97 ? -5.261 6.554 4.895 1.00 84.88 97 ARG A C 1
ATOM 733 O O . ARG A 1 97 ? -5.938 6.602 5.918 1.00 84.88 97 ARG A O 1
ATOM 740 N N . VAL A 1 98 ? -5.576 7.224 3.788 1.00 88.44 98 VAL A N 1
ATOM 741 C CA . VAL A 1 98 ? -6.778 8.065 3.653 1.00 88.44 98 VAL A CA 1
ATOM 742 C C . VAL A 1 98 ? -7.918 7.381 2.891 1.00 88.44 98 VAL A C 1
ATOM 744 O O . VAL A 1 98 ? -8.912 8.040 2.602 1.00 88.44 98 VAL A O 1
ATOM 747 N N . ASN A 1 99 ? -7.791 6.088 2.564 1.00 84.75 99 ASN A N 1
ATOM 748 C CA . ASN A 1 99 ? -8.746 5.325 1.750 1.00 84.75 99 ASN A CA 1
ATOM 749 C C . ASN A 1 99 ? -9.081 5.992 0.396 1.00 84.75 99 ASN A C 1
ATOM 751 O O . ASN A 1 99 ? -10.228 5.979 -0.039 1.00 84.75 99 ASN A O 1
ATOM 755 N N . LYS A 1 100 ? -8.081 6.591 -0.268 1.00 88.69 100 LYS A N 1
ATOM 756 C CA . LYS A 1 100 ? -8.205 7.226 -1.599 1.00 88.69 100 LYS A CA 1
ATOM 757 C C . LYS A 1 100 ? -7.376 6.525 -2.677 1.00 88.69 100 LYS A C 1
ATOM 759 O O . LYS A 1 100 ? -6.947 7.159 -3.637 1.00 88.69 100 LYS A O 1
ATOM 764 N N . MET A 1 101 ? -7.081 5.240 -2.497 1.00 88.50 101 MET A N 1
ATOM 765 C CA . MET A 1 101 ? -6.469 4.464 -3.575 1.00 88.50 101 MET A CA 1
ATOM 766 C C . MET A 1 101 ? -7.445 4.361 -4.754 1.00 88.50 101 MET A C 1
ATOM 768 O O . MET A 1 101 ? -8.635 4.158 -4.505 1.00 88.50 101 MET A O 1
ATOM 772 N N . PRO A 1 102 ? -6.964 4.462 -6.007 1.00 89.56 102 PRO A N 1
ATOM 773 C CA . PRO A 1 102 ? -7.779 4.145 -7.171 1.00 89.56 102 PRO A CA 1
ATOM 774 C C . PRO A 1 102 ? -8.325 2.720 -7.088 1.00 89.56 102 PRO A C 1
ATOM 776 O O . PRO A 1 102 ? -7.682 1.821 -6.536 1.00 89.56 102 PRO A O 1
ATOM 779 N N . THR A 1 103 ? -9.506 2.519 -7.652 1.00 89.75 103 THR A N 1
ATOM 780 C CA . THR A 1 103 ? -10.128 1.200 -7.775 1.00 89.75 103 THR A CA 1
ATOM 781 C C . THR A 1 103 ? -9.387 0.331 -8.787 1.00 89.75 103 THR A C 1
ATOM 783 O O . THR A 1 103 ? -8.677 0.824 -9.669 1.00 89.75 103 THR A O 1
ATOM 786 N N . LYS A 1 104 ? -9.587 -0.987 -8.711 1.00 88.38 104 LYS A N 1
ATOM 787 C CA . LYS A 1 104 ? -9.032 -1.936 -9.690 1.00 88.38 104 LYS A CA 1
ATOM 788 C C . LYS A 1 104 ? -9.378 -1.532 -11.129 1.00 88.38 104 LYS A C 1
ATOM 790 O O . LYS A 1 104 ? -8.495 -1.513 -11.985 1.00 88.38 104 LYS A O 1
ATOM 795 N N . THR A 1 105 ? -10.638 -1.180 -11.386 1.00 88.94 105 THR A N 1
ATOM 796 C CA . THR A 1 105 ? -11.100 -0.763 -12.719 1.00 88.94 105 THR A CA 1
ATOM 797 C C . THR A 1 105 ? -10.387 0.500 -13.218 1.00 88.94 105 THR A C 1
ATOM 799 O O . THR A 1 105 ? -10.068 0.608 -14.401 1.00 88.94 105 THR A O 1
ATOM 802 N N . GLU A 1 106 ? -10.111 1.462 -12.338 1.00 87.75 106 GLU A N 1
ATOM 803 C CA . GLU A 1 106 ? -9.368 2.683 -12.678 1.00 87.75 106 GLU A CA 1
ATOM 804 C C . GLU A 1 106 ? -7.905 2.386 -13.014 1.00 87.75 106 GLU A C 1
ATOM 806 O O . GLU A 1 106 ? -7.399 2.868 -14.029 1.00 87.75 106 GLU A O 1
ATOM 811 N N . LEU A 1 107 ? -7.255 1.523 -12.228 1.00 86.56 107 LEU A N 1
ATOM 812 C CA . LEU A 1 107 ? -5.888 1.074 -12.502 1.00 86.56 107 LEU A CA 1
ATOM 813 C C . LEU A 1 107 ? -5.796 0.339 -13.849 1.00 86.56 107 LEU A C 1
ATOM 815 O O . LEU A 1 107 ? -4.875 0.575 -14.627 1.00 86.56 107 LEU A O 1
ATOM 819 N N . GLN A 1 108 ? -6.781 -0.504 -14.175 1.00 85.00 108 GLN A N 1
ATOM 820 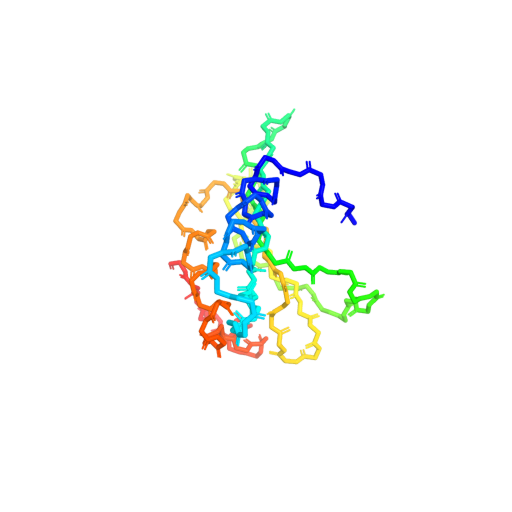C CA . GLN A 1 108 ? -6.847 -1.204 -15.465 1.00 85.00 108 GLN A CA 1
ATOM 821 C C . GLN A 1 108 ? -7.062 -0.260 -16.656 1.00 85.00 108 GLN A C 1
ATOM 823 O O . GLN A 1 108 ? -6.614 -0.557 -17.761 1.00 85.00 108 GLN A O 1
ATOM 828 N N . LYS A 1 109 ? -7.709 0.892 -16.441 1.00 86.56 109 LYS A N 1
ATOM 829 C CA . LYS A 1 109 ? -7.863 1.955 -17.449 1.00 86.56 109 LYS A CA 1
ATOM 830 C C . LYS A 1 109 ? -6.598 2.802 -17.635 1.00 86.56 109 LYS A C 1
ATOM 832 O O . LYS A 1 109 ? -6.614 3.730 -18.439 1.00 86.56 109 LYS A O 1
ATOM 837 N N . GLY A 1 110 ? -5.515 2.492 -16.920 1.00 79.19 110 GLY A N 1
ATOM 838 C CA . GLY A 1 110 ? -4.231 3.182 -17.034 1.00 79.19 110 GLY A CA 1
ATOM 839 C C . GLY A 1 110 ? -4.081 4.393 -16.114 1.00 79.19 110 GLY A C 1
ATOM 840 O O . GLY A 1 110 ? -3.159 5.181 -16.310 1.00 79.19 110 GLY A O 1
ATOM 841 N N . ILE A 1 111 ? -4.954 4.562 -15.112 1.00 78.62 111 ILE A N 1
ATOM 842 C CA . ILE A 1 111 ? -4.722 5.549 -14.051 1.00 78.62 111 ILE A CA 1
ATOM 843 C C . ILE A 1 111 ? -3.565 5.033 -13.197 1.00 78.62 111 ILE A C 1
ATOM 845 O O . ILE A 1 111 ? -3.701 4.016 -12.520 1.00 78.62 111 ILE A O 1
ATOM 849 N N . SER A 1 112 ? -2.429 5.728 -13.232 1.00 71.81 112 SER A N 1
ATOM 850 C CA . SER A 1 112 ? -1.287 5.409 -12.377 1.00 71.81 112 SER A CA 1
ATOM 851 C C . SER A 1 112 ? -1.329 6.223 -11.089 1.00 71.81 112 SER A C 1
ATOM 853 O O . SER A 1 112 ? -1.789 7.364 -11.053 1.00 71.81 112 SER A O 1
ATOM 855 N N . VAL A 1 113 ? -0.827 5.620 -10.015 1.00 72.19 113 VAL A N 1
ATOM 856 C CA . VAL A 1 113 ? -0.589 6.302 -8.734 1.00 72.19 113 VAL A CA 1
ATOM 857 C C . VAL A 1 113 ? 0.748 7.067 -8.757 1.00 72.19 113 VAL A C 1
ATOM 859 O O . VAL A 1 113 ? 1.026 7.821 -7.824 1.00 72.19 113 VAL A O 1
ATOM 862 N N . VAL A 1 114 ? 1.564 6.854 -9.801 1.00 62.28 114 VAL A N 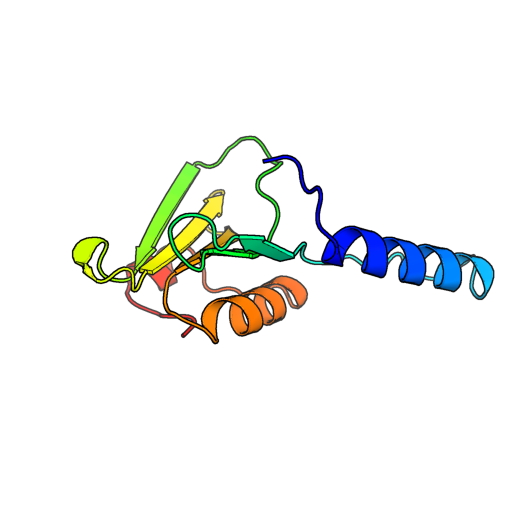1
ATOM 863 C CA . VAL A 1 114 ? 2.946 7.339 -9.950 1.00 62.28 114 VAL A CA 1
ATOM 864 C C . VAL A 1 114 ? 3.057 8.413 -11.023 1.00 62.28 114 VAL A C 1
ATOM 866 O O . VAL A 1 114 ? 2.459 8.224 -12.103 1.00 62.28 114 VAL A O 1
#

Organism: NCBI:txid96318

Radius of gyration: 15.37 Å; chains: 1; bounding box: 31×24×46 Å

Foldseek 3Di:
DDQPDPQVVVVVVVQVVCCVVPVPDDRDDAWRWDFDPPPFTKIKTFDPVVVDQPDWQKDDDPVVQFIKIFGDDQFAGGMIMGTPPVCLRVQVRVCVSVVNDGTPVCVVVVDGSD

Secondary structure (DSSP, 8-state):
-----HHHHHHHHHHHHHHHH-TTPPP-----EEEE-SSS-EEEEE---SS---EEEEEEETTTTEEEEEEEETTEEEEEEEES-TTHHHHHHHHHHTT-PPPHHHHHTT----

Sequence (114 aa):
MEIHGRNVAQKAGRIAANHIVNPGGKTEHFIPIFWSASRAQLRYCGNTMASVLDHLVLEGNLADNKLVAYYCKDETVVAMANMGRDVAMSQSAGLMRVNKMPTKTELQKGISVV